Protein AF-A0A8T8HY24-F1 (afdb_monomer)

Structure (mmCIF, N/CA/C/O backbone):
data_AF-A0A8T8HY24-F1
#
_entry.id   AF-A0A8T8HY24-F1
#
loop_
_atom_site.group_PDB
_atom_site.id
_atom_site.type_symbol
_atom_site.label_atom_id
_atom_site.label_alt_id
_atom_site.label_comp_id
_atom_site.label_asym_id
_atom_site.label_entity_id
_atom_site.label_seq_id
_atom_site.pdbx_PDB_ins_code
_atom_site.Cartn_x
_atom_site.Cartn_y
_atom_site.Cartn_z
_atom_site.occupancy
_atom_site.B_iso_or_equiv
_atom_site.auth_seq_id
_atom_site.auth_comp_id
_atom_site.auth_asym_id
_atom_site.auth_atom_id
_atom_site.pdbx_PDB_model_num
ATOM 1 N N . MET A 1 1 ? 2.202 -0.990 8.22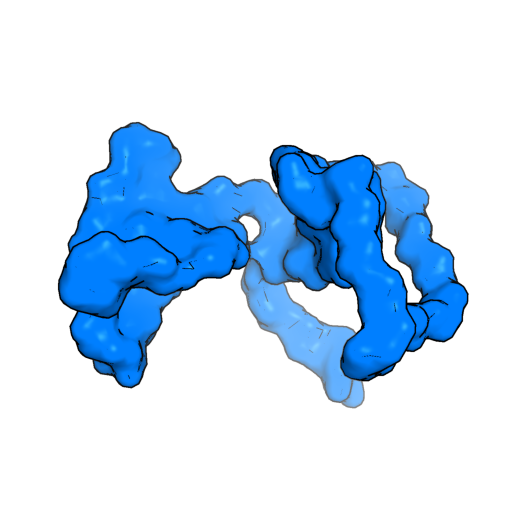0 1.00 69.56 1 MET A N 1
ATOM 2 C CA . MET A 1 1 ? 2.760 -1.181 6.863 1.00 69.56 1 MET A CA 1
ATOM 3 C C . MET A 1 1 ? 2.441 0.065 6.050 1.00 69.56 1 MET A C 1
ATOM 5 O O . MET A 1 1 ? 1.466 0.726 6.389 1.00 69.56 1 MET A O 1
ATOM 9 N N . GLU A 1 2 ? 3.232 0.403 5.036 1.00 77.88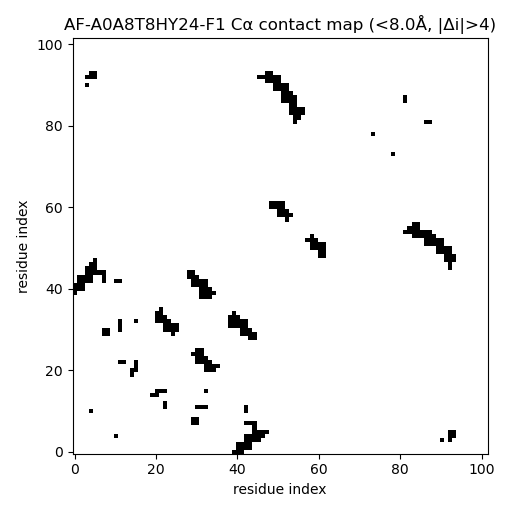 2 GLU A N 1
ATOM 10 C CA . GLU A 1 2 ? 2.929 1.492 4.094 1.00 77.88 2 GLU A CA 1
ATOM 11 C C . GLU A 1 2 ? 2.929 0.929 2.669 1.00 77.88 2 GLU A C 1
ATOM 13 O O . GLU A 1 2 ? 3.683 0.002 2.391 1.00 77.88 2 GLU A O 1
ATOM 18 N N . LEU A 1 3 ? 2.049 1.445 1.814 1.00 76.19 3 LEU A N 1
ATOM 19 C CA . LEU A 1 3 ? 1.882 1.055 0.418 1.00 76.19 3 LEU A CA 1
ATOM 20 C C . LEU A 1 3 ? 1.777 2.310 -0.444 1.00 76.19 3 LEU A C 1
ATOM 22 O O . LEU A 1 3 ? 1.105 3.281 -0.083 1.00 76.19 3 LEU A O 1
ATOM 26 N N . THR A 1 4 ? 2.416 2.268 -1.606 1.00 76.44 4 THR A N 1
ATOM 27 C CA . THR A 1 4 ? 2.390 3.356 -2.578 1.00 76.44 4 THR A CA 1
ATOM 28 C C . THR A 1 4 ? 1.723 2.896 -3.867 1.00 76.44 4 THR A C 1
ATOM 30 O O . THR A 1 4 ? 2.004 1.807 -4.354 1.00 76.44 4 THR A O 1
ATOM 33 N N . THR A 1 5 ? 0.848 3.722 -4.432 1.00 78.62 5 THR A N 1
ATOM 34 C CA . THR A 1 5 ? 0.148 3.421 -5.691 1.00 78.62 5 THR A CA 1
ATOM 35 C C . THR A 1 5 ? -0.154 4.706 -6.461 1.00 78.62 5 THR A C 1
ATOM 37 O O . THR A 1 5 ? -0.247 5.785 -5.869 1.00 78.62 5 THR A O 1
ATOM 40 N N . ALA A 1 6 ? -0.307 4.601 -7.781 1.00 80.94 6 ALA A N 1
ATOM 41 C CA . ALA A 1 6 ? -0.770 5.703 -8.623 1.00 80.94 6 ALA A CA 1
ATOM 42 C C . ALA A 1 6 ? -2.225 6.096 -8.304 1.00 80.94 6 ALA A C 1
ATOM 44 O O . ALA A 1 6 ? -2.593 7.266 -8.444 1.00 80.94 6 ALA A O 1
ATOM 45 N N . ASP A 1 7 ? -3.025 5.135 -7.831 1.00 84.62 7 ASP A N 1
ATOM 46 C CA . ASP A 1 7 ? -4.431 5.328 -7.479 1.00 84.62 7 ASP A CA 1
ATOM 47 C C . ASP A 1 7 ? -4.752 4.726 -6.092 1.00 84.62 7 ASP A C 1
ATOM 49 O O . ASP A 1 7 ? -4.947 3.512 -5.968 1.00 84.62 7 ASP A O 1
ATOM 53 N N . PRO A 1 8 ? -4.706 5.537 -5.014 1.00 88.38 8 PRO A N 1
ATOM 54 C CA . PRO A 1 8 ? -4.875 5.057 -3.638 1.00 88.38 8 PRO A CA 1
ATOM 55 C C . PRO A 1 8 ? -6.270 4.551 -3.287 1.00 88.38 8 PRO A C 1
ATOM 57 O O . PRO A 1 8 ? -6.379 3.614 -2.500 1.00 88.38 8 PRO A O 1
ATOM 60 N N . GLU A 1 9 ? -7.317 5.154 -3.848 1.00 91.31 9 GLU A N 1
ATOM 61 C CA . GLU A 1 9 ? -8.705 4.882 -3.459 1.00 91.31 9 GLU A CA 1
ATOM 62 C C . GLU A 1 9 ? -9.143 3.454 -3.837 1.00 91.31 9 GLU A C 1
ATOM 64 O O . GLU A 1 9 ? -9.508 2.703 -2.928 1.00 91.31 9 GLU A O 1
ATOM 69 N N . PRO A 1 10 ? -8.972 2.976 -5.090 1.00 90.56 10 PRO A N 1
ATOM 70 C CA . PRO A 1 10 ? -9.330 1.599 -5.443 1.00 90.56 10 PRO A CA 1
ATOM 71 C C . PRO A 1 10 ? -8.554 0.541 -4.651 1.00 90.56 10 PRO A C 1
ATOM 73 O O . PRO A 1 10 ? -9.065 -0.542 -4.366 1.00 90.56 10 PRO A O 1
ATOM 76 N N . ILE A 1 11 ? -7.304 0.842 -4.288 1.00 88.62 11 ILE A N 1
ATOM 77 C CA . ILE A 1 11 ? -6.463 -0.056 -3.494 1.00 88.62 11 ILE A CA 1
ATOM 78 C C . ILE A 1 11 ? -6.933 -0.107 -2.039 1.00 88.62 11 ILE A C 1
ATOM 80 O O . ILE A 1 11 ? -6.971 -1.186 -1.440 1.00 88.62 11 ILE A O 1
ATOM 84 N N . ALA A 1 12 ? -7.302 1.037 -1.465 1.00 91.56 12 ALA A N 1
ATOM 85 C CA . ALA A 1 12 ? -7.864 1.093 -0.125 1.00 91.56 12 ALA A CA 1
ATOM 86 C C . ALA A 1 12 ? -9.189 0.314 -0.052 1.00 91.56 12 ALA A C 1
ATOM 88 O O . ALA A 1 12 ? -9.350 -0.519 0.844 1.00 91.56 12 ALA A O 1
ATOM 89 N N . ASP A 1 13 ? -10.070 0.492 -1.039 1.00 93.12 13 ASP A N 1
ATOM 90 C CA . ASP A 1 13 ? -11.337 -0.239 -1.158 1.00 93.12 13 ASP A CA 1
ATOM 91 C C . ASP A 1 13 ? -11.130 -1.749 -1.308 1.00 93.12 13 ASP A C 1
ATOM 93 O O . ASP A 1 13 ? -11.807 -2.546 -0.652 1.00 93.12 13 ASP A O 1
ATOM 97 N N . PHE A 1 14 ? -10.155 -2.162 -2.122 1.00 90.88 14 PHE A N 1
ATOM 98 C CA . PHE A 1 14 ? -9.802 -3.570 -2.282 1.00 90.88 14 PHE A CA 1
ATOM 99 C C . PHE A 1 14 ? -9.435 -4.221 -0.942 1.00 90.88 14 PHE A C 1
ATOM 101 O O . PHE A 1 14 ? -9.975 -5.276 -0.599 1.00 90.88 14 PHE A O 1
ATOM 108 N N . TYR A 1 15 ? -8.553 -3.596 -0.155 1.00 87.19 15 TYR A N 1
ATOM 109 C CA . TYR A 1 15 ? -8.148 -4.146 1.142 1.00 87.19 15 TYR A CA 1
ATOM 110 C C . TYR A 1 15 ? -9.245 -4.048 2.203 1.00 87.19 15 TYR A C 1
ATOM 112 O O . TYR A 1 15 ? -9.366 -4.966 3.018 1.00 87.19 15 TYR A O 1
ATOM 120 N N . ALA A 1 16 ? -10.071 -2.998 2.179 1.00 93.38 16 ALA A N 1
ATOM 121 C CA . ALA A 1 16 ? -11.268 -2.919 3.014 1.00 93.38 16 ALA A CA 1
ATOM 122 C C . ALA A 1 16 ? -12.193 -4.114 2.757 1.00 93.38 16 ALA A C 1
ATOM 124 O O . ALA A 1 16 ? -12.604 -4.787 3.701 1.00 93.38 16 ALA A O 1
ATOM 125 N N . HIS A 1 17 ? -12.467 -4.422 1.487 1.00 94.06 17 HIS A N 1
ATOM 126 C CA . HIS A 1 17 ? -13.330 -5.535 1.105 1.00 94.06 17 HIS A CA 1
ATOM 127 C C . HIS A 1 17 ? -12.714 -6.899 1.438 1.00 94.06 17 HIS A C 1
ATOM 129 O O . HIS A 1 17 ? -13.382 -7.760 2.006 1.00 94.06 17 HIS A O 1
ATOM 135 N N . LEU A 1 18 ? -11.434 -7.096 1.111 1.00 92.25 18 LEU A N 1
ATOM 136 C CA . LEU A 1 18 ? -10.743 -8.372 1.298 1.00 92.25 18 LEU A CA 1
ATOM 137 C C . LEU A 1 18 ? -10.547 -8.728 2.777 1.00 92.25 18 LEU A C 1
ATOM 139 O O . LEU A 1 18 ? -10.660 -9.894 3.150 1.00 92.25 18 LEU A O 1
ATOM 143 N N . LEU A 1 19 ? -10.202 -7.740 3.607 1.00 92.25 19 LEU A N 1
ATOM 144 C CA . LEU A 1 19 ? -9.749 -7.962 4.984 1.00 92.25 19 LEU A CA 1
ATOM 145 C C . LEU A 1 19 ? -10.728 -7.435 6.042 1.00 92.25 19 LEU A C 1
ATOM 147 O O . LEU A 1 19 ? -10.479 -7.612 7.235 1.00 92.25 19 LEU A O 1
ATOM 151 N N . GLY A 1 20 ? -11.828 -6.797 5.631 1.00 91.69 20 GLY A N 1
ATOM 152 C CA . GLY A 1 20 ? -12.822 -6.215 6.535 1.00 91.69 20 GLY A CA 1
ATOM 153 C C . GLY A 1 20 ? -12.283 -5.038 7.351 1.00 91.69 20 GLY A C 1
ATOM 154 O O . GLY A 1 20 ? -12.708 -4.826 8.486 1.00 91.69 20 GLY A O 1
ATOM 155 N N . TRP A 1 21 ? -11.293 -4.317 6.821 1.00 94.44 21 TRP A N 1
ATOM 156 C CA . TRP A 1 21 ? -10.665 -3.191 7.511 1.00 94.44 21 TRP A CA 1
ATOM 157 C C . TRP A 1 21 ? -11.532 -1.939 7.463 1.00 94.44 21 TRP A C 1
ATOM 159 O O . TRP A 1 21 ? -12.229 -1.682 6.483 1.00 94.44 21 TRP A O 1
ATOM 169 N N . VAL A 1 22 ? -11.426 -1.117 8.507 1.00 96.19 22 VAL A N 1
ATOM 170 C CA . VAL A 1 22 ? -11.958 0.248 8.479 1.00 96.19 22 VAL A CA 1
ATOM 171 C C . VAL A 1 22 ? -10.945 1.130 7.764 1.00 96.19 22 VAL A C 1
ATOM 173 O O . VAL A 1 22 ? -9.781 1.173 8.160 1.00 96.19 22 VAL A O 1
ATOM 176 N N . VAL A 1 23 ? -11.387 1.831 6.723 1.00 95.44 23 VAL A N 1
ATOM 177 C CA . VAL A 1 23 ? -10.557 2.768 5.962 1.00 95.44 23 VAL A CA 1
ATOM 178 C C . VAL A 1 23 ? -10.951 4.199 6.301 1.00 95.44 23 VAL A C 1
ATOM 180 O O . VAL A 1 23 ? -12.132 4.543 6.303 1.00 95.44 23 VAL A O 1
ATOM 183 N N . LEU A 1 24 ? -9.953 5.031 6.584 1.00 95.88 24 LEU A N 1
ATOM 184 C CA . LEU A 1 24 ? -10.102 6.461 6.824 1.00 95.88 24 LEU A CA 1
ATOM 185 C C . LEU A 1 24 ? -9.324 7.231 5.758 1.00 95.88 24 LEU A C 1
ATOM 187 O O . LEU A 1 24 ? -8.158 6.932 5.508 1.00 95.88 24 LEU A O 1
ATOM 191 N N . ALA A 1 25 ? -9.969 8.218 5.140 1.00 95.12 25 ALA A N 1
ATOM 192 C CA . ALA A 1 25 ? -9.295 9.150 4.245 1.00 95.12 25 ALA A CA 1
ATOM 193 C C . ALA A 1 25 ? -8.412 10.113 5.052 1.00 95.12 25 ALA A C 1
ATOM 195 O O . ALA A 1 25 ? -8.828 10.622 6.096 1.00 95.12 25 ALA A O 1
ATOM 196 N N . GLU A 1 26 ? -7.208 10.374 4.554 1.00 93.81 26 GLU A N 1
ATOM 197 C CA . GLU A 1 26 ? -6.223 11.252 5.179 1.00 93.81 26 GLU A CA 1
ATOM 198 C C . GLU A 1 26 ? -6.150 12.611 4.453 1.00 93.81 26 GLU A C 1
ATOM 200 O O . GLU A 1 26 ? -6.430 12.699 3.252 1.00 93.81 26 GLU A O 1
ATOM 205 N N . PRO A 1 27 ? -5.745 13.700 5.137 1.00 88.44 27 PRO A N 1
ATOM 206 C CA . PRO A 1 27 ? -5.708 15.043 4.544 1.00 88.44 27 PRO A CA 1
ATOM 207 C C . PRO A 1 27 ? -4.761 15.199 3.345 1.00 88.44 27 PRO A C 1
ATOM 209 O O . PRO A 1 27 ? -4.896 16.148 2.577 1.00 88.44 27 PRO A O 1
ATOM 212 N N . ASP A 1 28 ? -3.785 14.301 3.194 1.00 83.94 28 ASP A N 1
ATOM 213 C CA . ASP A 1 28 ? -2.811 14.287 2.099 1.00 83.94 28 ASP A CA 1
ATOM 214 C C . ASP A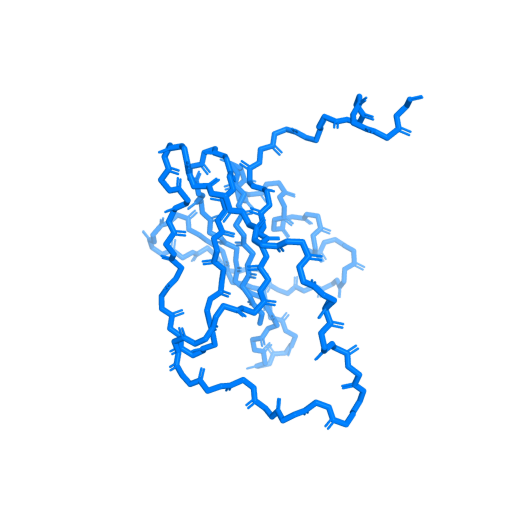 1 28 ? -3.316 13.547 0.845 1.00 83.94 28 ASP A C 1
ATOM 216 O O . ASP A 1 28 ? -2.560 13.367 -0.111 1.00 83.94 28 ASP A O 1
ATOM 220 N N . GLY A 1 29 ? -4.583 13.118 0.838 1.00 86.19 29 GLY A N 1
ATOM 221 C CA . GLY A 1 29 ? -5.166 12.302 -0.229 1.00 86.19 29 GLY A CA 1
ATOM 222 C C . GLY A 1 29 ? -4.768 10.824 -0.156 1.00 86.19 29 GLY A C 1
ATOM 223 O O . GLY A 1 29 ? -5.007 10.083 -1.110 1.00 86.19 29 GLY A O 1
ATOM 224 N N . GLY A 1 30 ? -4.130 10.397 0.937 1.00 92.00 30 GLY A N 1
ATOM 225 C CA . GLY A 1 30 ? -3.912 8.996 1.268 1.00 92.00 30 GLY A CA 1
ATOM 226 C C . GLY A 1 30 ? -5.068 8.386 2.061 1.00 92.00 30 GLY A C 1
ATOM 227 O O . GLY A 1 30 ? -6.090 9.019 2.326 1.00 92.00 30 GLY A O 1
ATOM 228 N N . PHE A 1 31 ? -4.879 7.134 2.464 1.00 94.88 31 PHE A N 1
ATOM 229 C CA . PHE A 1 31 ? -5.837 6.368 3.252 1.00 94.88 31 PHE A CA 1
ATOM 230 C C . PHE A 1 31 ? -5.123 5.573 4.345 1.00 94.88 31 PHE A C 1
ATOM 232 O O . PHE A 1 31 ? -4.038 5.033 4.123 1.00 94.88 31 PHE A O 1
ATOM 239 N N . SER A 1 32 ? -5.735 5.438 5.518 1.00 95.12 32 SER A N 1
ATOM 240 C CA . SER A 1 32 ? -5.276 4.534 6.574 1.00 95.12 32 SER A CA 1
ATOM 241 C C . SER A 1 32 ? -6.278 3.406 6.815 1.00 95.12 32 SER A C 1
ATOM 243 O O . SER A 1 32 ? -7.478 3.630 6.936 1.00 95.12 32 SER A O 1
ATOM 245 N N . GLY A 1 33 ? -5.778 2.171 6.857 1.00 94.19 33 GLY A N 1
ATOM 246 C CA . GLY A 1 33 ? -6.540 0.949 7.102 1.00 94.19 33 GLY A CA 1
ATOM 247 C C . GLY A 1 33 ? -6.313 0.416 8.517 1.00 94.19 33 GLY A C 1
ATOM 248 O O . GLY A 1 33 ? -5.166 0.275 8.959 1.00 94.19 33 GLY A O 1
ATOM 249 N N . TRP A 1 34 ? -7.401 0.091 9.212 1.00 95.88 34 TRP A N 1
ATOM 250 C CA . TRP A 1 34 ? -7.422 -0.242 10.636 1.00 95.88 34 TRP A CA 1
ATOM 251 C C . TRP A 1 34 ? -8.133 -1.566 10.926 1.00 95.88 34 TRP A C 1
ATOM 253 O O . TRP A 1 34 ? -9.151 -1.899 10.316 1.00 95.88 34 TRP A O 1
ATOM 263 N N . VAL A 1 35 ? -7.616 -2.285 11.925 1.00 94.00 35 VAL A N 1
ATOM 264 C CA . VAL A 1 35 ? -8.250 -3.454 12.548 1.00 94.00 35 VAL A CA 1
ATOM 265 C C . VAL A 1 35 ? -8.521 -3.111 14.008 1.00 94.00 35 VAL A C 1
ATOM 267 O O . VAL A 1 35 ? -7.598 -3.093 14.823 1.00 94.00 35 VAL A O 1
ATOM 270 N N . GLY A 1 36 ? -9.776 -2.805 14.339 1.00 91.75 36 GLY A N 1
ATOM 271 C CA . GLY A 1 36 ? -10.107 -2.232 15.644 1.00 91.75 36 GLY A CA 1
ATOM 272 C C . GLY A 1 36 ? -9.408 -0.883 15.838 1.00 91.75 36 GLY A C 1
ATOM 273 O O . GLY A 1 36 ? -9.573 0.019 15.023 1.00 91.75 36 GLY A O 1
ATOM 274 N N . ASP A 1 37 ? -8.603 -0.761 16.891 1.00 92.94 37 ASP A N 1
ATOM 275 C CA . ASP A 1 37 ? -7.791 0.421 17.215 1.00 92.94 37 ASP A CA 1
ATOM 276 C C . ASP A 1 37 ? -6.349 0.341 16.682 1.00 92.94 37 ASP A C 1
ATOM 278 O O . ASP A 1 37 ? -5.533 1.236 16.917 1.00 92.94 37 ASP A O 1
ATOM 282 N N . ARG A 1 38 ? -6.011 -0.727 15.952 1.00 91.38 38 ARG A N 1
ATOM 283 C CA . ARG A 1 38 ? -4.662 -0.965 15.445 1.00 91.38 38 ARG A CA 1
ATOM 284 C C . ARG A 1 38 ? -4.543 -0.562 13.981 1.00 91.38 38 ARG A C 1
ATOM 286 O O . ARG A 1 38 ? -5.196 -1.137 13.111 1.00 91.38 38 ARG A O 1
ATOM 293 N N . LEU A 1 39 ? -3.605 0.341 13.700 1.00 91.19 39 LEU A N 1
ATOM 294 C CA . LEU A 1 39 ? -3.215 0.677 12.334 1.00 91.19 39 LEU A CA 1
ATOM 295 C C . LEU A 1 39 ? -2.562 -0.533 11.650 1.00 91.19 39 LEU A C 1
ATOM 297 O O . LEU A 1 39 ? -1.520 -1.026 12.097 1.00 91.19 39 LEU A O 1
ATOM 301 N N . ALA A 1 40 ? -3.147 -0.978 10.540 1.00 89.94 40 ALA A N 1
ATOM 302 C CA . ALA A 1 40 ? -2.635 -2.077 9.730 1.00 89.94 40 ALA A CA 1
ATOM 303 C C . ALA A 1 40 ? -1.805 -1.562 8.541 1.00 89.94 40 ALA A C 1
ATOM 305 O O . ALA A 1 40 ? -0.649 -1.971 8.357 1.00 89.94 40 A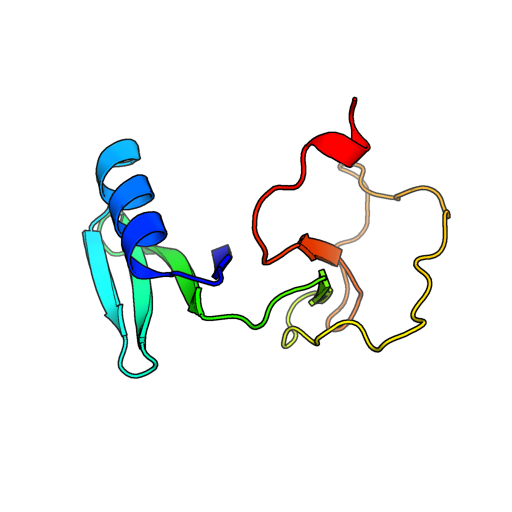LA A O 1
ATOM 306 N N . LEU A 1 41 ? -2.354 -0.609 7.784 1.00 88.19 41 LEU A N 1
ATOM 307 C CA . LEU A 1 41 ? -1.794 -0.131 6.519 1.00 88.19 41 LEU A CA 1
ATOM 308 C C . LEU A 1 41 ? -1.989 1.379 6.350 1.00 88.19 41 LEU A C 1
ATOM 310 O O . LEU A 1 41 ? -3.011 1.919 6.757 1.00 88.19 41 LEU A O 1
ATOM 314 N N . ARG A 1 42 ? -1.037 2.049 5.704 1.00 89.31 42 ARG A N 1
ATOM 315 C CA . ARG A 1 42 ? -1.264 3.348 5.065 1.00 89.31 42 ARG A CA 1
ATOM 316 C C . ARG A 1 42 ? -1.052 3.225 3.567 1.00 89.31 42 ARG A C 1
ATOM 318 O O . ARG A 1 42 ? -0.069 2.619 3.153 1.00 89.31 42 ARG A O 1
ATOM 325 N N . VAL A 1 43 ? -1.958 3.782 2.778 1.00 88.31 43 VAL A N 1
ATOM 326 C CA . VAL A 1 43 ? -1.892 3.829 1.319 1.00 88.31 43 VAL A CA 1
ATOM 327 C C . VAL A 1 43 ? -1.706 5.281 0.911 1.00 88.31 43 VAL A C 1
ATOM 329 O O . VAL A 1 43 ? -2.494 6.140 1.294 1.00 88.31 43 VAL A O 1
ATOM 332 N N . HIS A 1 44 ? -0.669 5.568 0.137 1.00 86.50 44 HIS A N 1
ATOM 333 C CA . HIS A 1 44 ? -0.364 6.922 -0.315 1.00 86.50 44 HIS A CA 1
ATOM 334 C C . HIS A 1 44 ? -0.231 6.971 -1.830 1.00 86.50 44 HIS A C 1
ATOM 336 O O . HIS A 1 44 ? 0.243 6.015 -2.454 1.00 86.50 44 HIS A O 1
ATOM 342 N N . ARG A 1 45 ? -0.556 8.128 -2.412 1.00 83.44 45 ARG A N 1
ATOM 343 C CA . ARG A 1 45 ? -0.245 8.390 -3.816 1.00 83.44 45 ARG A CA 1
ATOM 344 C C . ARG A 1 45 ? 1.271 8.467 -4.007 1.00 83.44 45 ARG A C 1
ATOM 346 O O . ARG A 1 45 ? 1.955 9.153 -3.247 1.00 83.44 45 ARG A O 1
ATOM 353 N N . GLY A 1 46 ? 1.789 7.767 -5.009 1.00 74.38 46 GLY A N 1
ATOM 354 C CA . GLY A 1 46 ? 3.175 7.884 -5.468 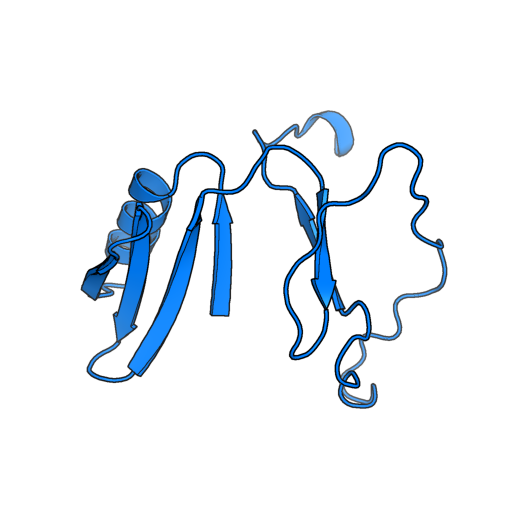1.00 74.38 46 GLY A CA 1
ATOM 355 C C . GLY A 1 46 ? 3.265 8.344 -6.913 1.00 74.38 46 GLY A C 1
ATOM 356 O O . GLY A 1 46 ? 2.268 8.340 -7.633 1.00 74.38 46 GLY A O 1
ATOM 357 N N . GLY A 1 47 ? 4.468 8.754 -7.317 1.00 70.06 47 GLY A N 1
ATOM 358 C CA . GLY A 1 47 ? 4.809 8.864 -8.734 1.00 70.06 47 GLY A CA 1
ATOM 359 C C . GLY A 1 47 ? 5.069 7.485 -9.335 1.00 70.06 47 GLY A C 1
ATOM 360 O O . GLY A 1 47 ? 5.336 6.536 -8.594 1.00 70.06 47 GLY A O 1
ATOM 361 N N . ASP A 1 48 ? 5.002 7.400 -10.661 1.00 68.44 48 ASP A N 1
ATOM 362 C CA . ASP A 1 48 ? 5.302 6.163 -11.373 1.00 68.44 48 ASP A CA 1
ATOM 363 C C . ASP A 1 48 ? 6.797 5.803 -11.263 1.00 68.44 48 ASP A C 1
ATOM 365 O O . ASP A 1 48 ? 7.664 6.681 -11.284 1.00 68.44 48 ASP A O 1
ATOM 369 N N . GLY A 1 49 ? 7.105 4.508 -11.177 1.00 69.62 49 GLY A N 1
ATOM 370 C CA . GLY A 1 49 ? 8.461 3.964 -11.208 1.00 69.62 49 GLY A CA 1
ATOM 371 C C . GLY A 1 49 ? 8.887 3.226 -9.938 1.00 69.62 49 GLY A C 1
ATOM 372 O O . GLY A 1 49 ? 8.081 2.845 -9.090 1.00 69.62 49 GLY A O 1
ATOM 373 N N . PHE A 1 50 ? 10.191 2.973 -9.831 1.00 72.81 50 PHE A N 1
ATOM 374 C CA . PHE A 1 50 ? 10.772 2.249 -8.703 1.00 72.81 50 PHE A CA 1
ATOM 375 C C . PHE A 1 50 ? 11.043 3.184 -7.515 1.00 72.81 50 PHE A C 1
ATOM 377 O O . PHE A 1 50 ? 11.676 4.233 -7.650 1.00 72.81 50 PHE A O 1
ATOM 384 N N . LEU A 1 51 ? 10.613 2.768 -6.329 1.00 73.12 51 LEU A N 1
ATOM 385 C CA . LEU A 1 51 ? 10.849 3.431 -5.051 1.00 73.12 51 LEU A CA 1
ATOM 386 C C . LEU A 1 51 ? 11.734 2.540 -4.186 1.00 73.12 51 LEU A C 1
ATOM 388 O O . LEU A 1 51 ? 11.449 1.354 -4.024 1.00 73.12 51 LEU A O 1
ATOM 392 N N . VAL A 1 52 ? 12.790 3.102 -3.599 1.00 72.75 52 VAL A N 1
ATOM 393 C CA . VAL A 1 52 ? 13.603 2.378 -2.614 1.00 72.75 52 VAL A CA 1
ATOM 394 C C . VAL A 1 52 ? 13.058 2.676 -1.230 1.00 72.75 52 VAL A C 1
ATOM 396 O O . VAL A 1 52 ? 12.969 3.837 -0.816 1.00 72.75 52 VAL A O 1
ATOM 399 N N . VAL A 1 53 ? 12.709 1.620 -0.502 1.00 71.12 53 VAL A N 1
ATOM 400 C CA . VAL A 1 53 ? 12.263 1.733 0.881 1.00 71.12 53 VAL A CA 1
ATOM 401 C C . VAL A 1 53 ? 13.421 1.415 1.811 1.00 71.12 53 VAL A C 1
ATOM 403 O O . VAL A 1 53 ? 14.046 0.356 1.728 1.00 71.12 53 VAL A O 1
ATOM 406 N N . PHE A 1 54 ? 13.705 2.357 2.705 1.00 72.88 54 PHE A N 1
ATOM 407 C CA . PHE A 1 54 ? 14.790 2.281 3.672 1.00 72.88 54 PHE A CA 1
ATOM 408 C C . PHE A 1 54 ? 14.256 1.947 5.065 1.00 72.88 54 PHE A C 1
ATOM 410 O O . PHE A 1 54 ? 13.144 2.333 5.432 1.00 72.88 54 PHE A O 1
ATOM 417 N N . ALA A 1 55 ? 15.055 1.271 5.888 1.00 68.31 55 ALA A N 1
ATOM 418 C CA . ALA A 1 55 ? 14.648 0.953 7.250 1.00 68.31 55 ALA A CA 1
ATOM 419 C C . ALA A 1 55 ? 14.472 2.233 8.068 1.00 68.31 55 ALA A C 1
ATOM 421 O O . ALA A 1 55 ? 15.398 3.035 8.168 1.00 68.31 55 ALA A O 1
ATOM 422 N N . GLY A 1 56 ? 13.302 2.421 8.682 1.00 62.00 56 GLY A N 1
ATOM 423 C CA . GLY A 1 56 ? 13.048 3.541 9.597 1.00 62.00 56 GLY A CA 1
ATOM 424 C C . GLY A 1 56 ? 13.223 4.942 8.993 1.00 62.00 56 GLY A C 1
ATOM 425 O O . GLY A 1 56 ? 13.283 5.906 9.752 1.00 62.00 56 GLY A O 1
ATOM 426 N N . ALA A 1 57 ? 13.329 5.068 7.668 1.00 62.00 57 ALA A N 1
ATOM 427 C CA . ALA A 1 57 ? 13.594 6.321 6.970 1.00 62.00 57 ALA A CA 1
ATOM 428 C C . ALA A 1 57 ? 12.593 6.550 5.827 1.00 62.00 57 ALA A C 1
ATOM 430 O O . ALA A 1 57 ? 11.865 5.650 5.411 1.00 62.00 57 ALA A O 1
ATOM 431 N N . ARG A 1 58 ? 12.546 7.798 5.350 1.00 59.47 58 ARG A N 1
ATOM 432 C CA . ARG A 1 58 ? 11.662 8.250 4.273 1.00 59.47 58 ARG A CA 1
ATOM 433 C C . ARG A 1 58 ? 12.040 7.559 2.955 1.00 59.47 58 ARG A C 1
ATOM 435 O O . ARG A 1 58 ? 13.216 7.471 2.620 1.00 59.47 58 ARG A O 1
ATOM 442 N N . ARG A 1 59 ? 11.027 7.099 2.220 1.00 61.38 59 ARG A N 1
ATOM 443 C CA . ARG A 1 59 ? 11.140 6.605 0.839 1.00 61.38 59 ARG A CA 1
ATOM 444 C C . ARG A 1 59 ? 11.760 7.661 -0.079 1.00 61.38 59 ARG A C 1
ATOM 446 O O . ARG A 1 59 ? 11.375 8.829 0.000 1.00 61.38 59 ARG A O 1
ATOM 453 N N . ASP A 1 60 ? 12.644 7.226 -0.968 1.00 62.00 60 ASP A N 1
ATOM 454 C CA . ASP A 1 60 ? 13.200 8.062 -2.031 1.00 62.00 60 ASP A CA 1
ATOM 455 C C . ASP A 1 60 ? 12.956 7.412 -3.395 1.00 62.00 60 ASP A C 1
ATOM 457 O O . ASP A 1 60 ? 13.045 6.190 -3.558 1.00 62.00 60 ASP A O 1
ATOM 461 N N . GLY A 1 61 ? 12.622 8.252 -4.376 1.00 57.78 61 GLY A N 1
ATOM 462 C CA . GLY A 1 61 ? 12.496 7.820 -5.762 1.00 57.78 61 GLY A CA 1
ATOM 463 C C . GLY A 1 61 ? 13.849 7.375 -6.300 1.00 57.78 61 GLY A C 1
ATOM 464 O O . GLY A 1 61 ? 14.875 8.016 -6.044 1.00 57.78 61 GLY A O 1
ATOM 465 N N . LEU A 1 62 ? 13.861 6.274 -7.047 1.00 62.41 62 LEU A N 1
ATOM 466 C CA . LEU A 1 62 ? 15.070 5.840 -7.721 1.00 62.41 62 LEU A CA 1
ATOM 467 C C . LEU A 1 62 ? 15.415 6.869 -8.814 1.00 62.41 62 LEU A C 1
ATOM 469 O O . LEU A 1 62 ? 14.584 7.183 -9.661 1.00 62.41 62 LEU A O 1
ATOM 473 N N . ARG A 1 63 ? 16.626 7.437 -8.778 1.00 59.72 63 ARG A N 1
ATOM 474 C CA . ARG A 1 63 ? 17.078 8.372 -9.822 1.00 59.72 63 ARG A CA 1
ATOM 475 C C . ARG A 1 63 ? 17.294 7.631 -11.141 1.00 59.72 63 ARG A C 1
ATOM 477 O O . ARG A 1 63 ? 17.751 6.487 -11.132 1.00 59.72 63 ARG A O 1
ATOM 484 N N . ASP A 1 64 ? 17.060 8.316 -12.258 1.00 51.25 64 ASP A N 1
ATOM 485 C CA . ASP A 1 64 ? 17.379 7.792 -13.588 1.00 51.25 64 ASP A CA 1
ATOM 486 C C . ASP A 1 64 ? 18.840 7.321 -13.660 1.00 51.25 64 ASP A C 1
ATOM 488 O O . ASP A 1 64 ? 19.767 8.037 -13.271 1.00 51.25 64 ASP A O 1
ATOM 492 N N . GLY A 1 65 ? 19.041 6.089 -14.138 1.00 50.12 65 GLY A N 1
ATOM 493 C CA . GLY A 1 65 ? 20.361 5.458 -14.242 1.00 50.12 65 GLY A CA 1
ATOM 494 C C . GLY A 1 65 ? 20.883 4.807 -12.956 1.00 50.12 65 GLY A C 1
ATOM 495 O O . GLY A 1 65 ? 22.021 4.338 -12.933 1.00 50.12 65 GLY A O 1
ATOM 496 N N . ALA A 1 66 ? 20.086 4.744 -11.888 1.00 57.34 66 ALA A N 1
ATOM 497 C CA . ALA A 1 66 ? 20.436 3.954 -10.717 1.00 57.34 66 ALA A CA 1
ATOM 498 C C . ALA A 1 66 ? 20.487 2.456 -11.058 1.00 57.34 66 ALA A C 1
ATOM 500 O O . ALA A 1 66 ? 19.571 1.897 -11.660 1.00 57.34 66 ALA A O 1
ATOM 501 N N . ALA A 1 67 ? 21.561 1.800 -10.630 1.00 52.84 67 ALA A N 1
ATOM 502 C CA . ALA A 1 67 ? 21.718 0.358 -10.724 1.00 52.84 67 ALA A CA 1
ATOM 503 C C . ALA A 1 67 ? 21.53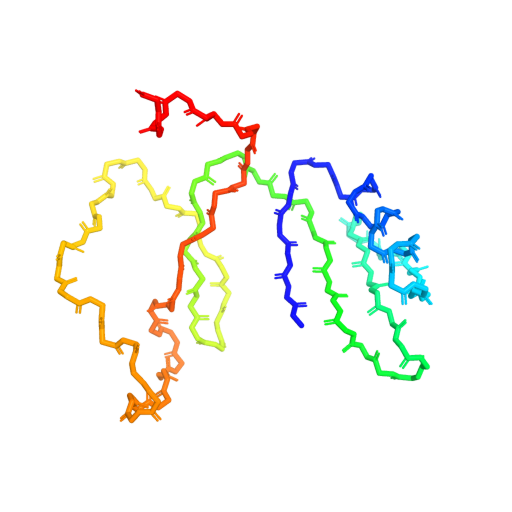7 -0.258 -9.335 1.00 52.84 67 ALA A C 1
ATOM 505 O O . ALA A 1 67 ? 22.137 0.201 -8.364 1.00 52.84 67 ALA A O 1
ATOM 506 N N . VAL A 1 68 ? 20.729 -1.313 -9.244 1.00 52.56 68 VAL A N 1
ATOM 507 C CA . VAL A 1 68 ? 20.728 -2.197 -8.076 1.00 52.56 68 VAL A CA 1
ATOM 508 C C . VAL A 1 68 ? 21.842 -3.224 -8.242 1.00 52.56 68 VAL A C 1
ATOM 510 O O . VAL A 1 68 ? 21.970 -3.858 -9.293 1.00 52.56 68 VAL A O 1
ATOM 513 N N . ASP A 1 69 ? 22.678 -3.360 -7.215 1.00 45.91 69 ASP A N 1
ATOM 514 C CA . ASP A 1 69 ? 23.696 -4.403 -7.175 1.00 45.91 69 ASP A CA 1
ATOM 515 C C . ASP A 1 69 ? 23.016 -5.785 -7.194 1.00 45.91 69 ASP A C 1
ATOM 517 O O . ASP A 1 69 ? 22.024 -6.013 -6.502 1.00 45.91 69 ASP A O 1
ATOM 521 N N . ARG A 1 70 ? 23.546 -6.722 -7.990 1.00 44.62 70 ARG A N 1
ATOM 522 C CA . ARG A 1 70 ? 23.039 -8.106 -8.097 1.00 44.62 70 ARG A CA 1
ATOM 523 C C . ARG A 1 70 ? 23.526 -8.996 -6.951 1.00 44.62 70 ARG A C 1
ATOM 525 O O . ARG A 1 70 ? 23.388 -10.221 -7.020 1.00 44.62 70 ARG A O 1
ATOM 532 N N . GLY A 1 71 ? 24.150 -8.400 -5.935 1.00 46.78 71 GLY A N 1
ATOM 533 C CA . GLY A 1 71 ? 24.582 -9.081 -4.726 1.00 46.78 71 GLY A CA 1
ATOM 534 C C . GLY A 1 71 ? 23.469 -9.959 -4.153 1.00 46.78 71 GLY A C 1
ATOM 535 O O . GLY A 1 71 ? 22.281 -9.643 -4.241 1.00 46.78 71 GLY A O 1
ATOM 536 N N . ARG A 1 72 ? 23.845 -11.110 -3.585 1.00 46.88 72 ARG A N 1
ATOM 537 C CA . ARG A 1 72 ? 22.867 -12.013 -2.975 1.00 46.88 72 ARG A CA 1
ATOM 538 C C . ARG A 1 72 ? 22.131 -11.279 -1.864 1.00 46.88 72 ARG A C 1
ATOM 540 O O . ARG A 1 72 ? 22.736 -10.840 -0.891 1.00 46.88 72 ARG A O 1
ATOM 547 N N . VAL A 1 73 ? 20.815 -11.237 -2.007 1.00 52.84 73 VAL A N 1
ATOM 548 C CA . VAL A 1 73 ? 19.878 -10.840 -0.969 1.00 52.84 73 VAL A CA 1
ATOM 549 C C . VAL A 1 73 ? 20.166 -11.637 0.311 1.00 52.84 73 VAL A C 1
ATOM 551 O O . VAL A 1 73 ? 19.937 -12.845 0.374 1.00 52.84 73 VAL A O 1
ATOM 554 N N . LEU A 1 74 ? 20.683 -10.968 1.344 1.00 50.69 74 LEU A N 1
ATOM 555 C CA . LEU A 1 74 ? 20.868 -11.539 2.680 1.00 50.69 74 LEU A CA 1
ATOM 556 C C . LEU A 1 74 ? 19.575 -11.363 3.488 1.00 50.69 74 LEU A C 1
ATOM 558 O O . LEU A 1 74 ? 19.562 -10.720 4.532 1.00 50.69 74 LEU A O 1
ATOM 562 N N . HIS A 1 75 ? 18.456 -11.889 2.993 1.00 54.47 75 HIS A N 1
ATOM 563 C CA . HIS A 1 75 ? 17.198 -11.929 3.745 1.00 54.47 75 HIS A CA 1
ATOM 564 C C . HIS A 1 75 ? 16.952 -13.369 4.189 1.00 54.47 75 HIS A C 1
ATOM 566 O O . HIS A 1 75 ? 16.233 -14.134 3.555 1.00 54.47 75 HIS A O 1
ATOM 572 N N . GLY A 1 76 ? 17.624 -13.763 5.267 1.00 57.00 76 GLY A N 1
ATOM 573 C CA . GLY A 1 76 ? 17.305 -14.975 6.015 1.00 57.00 76 GLY A CA 1
ATOM 574 C C . GLY A 1 76 ? 16.741 -14.605 7.387 1.00 57.00 76 GLY A C 1
ATOM 575 O O . GLY A 1 76 ? 16.960 -13.485 7.844 1.00 57.00 76 GLY A O 1
ATOM 576 N N . PRO A 1 77 ? 16.086 -15.535 8.101 1.00 60.31 77 PRO A N 1
ATOM 577 C CA . PRO A 1 77 ? 15.590 -15.295 9.464 1.00 60.31 77 PRO A CA 1
ATOM 578 C C . PRO A 1 77 ? 16.695 -14.907 10.466 1.00 60.31 77 PRO A C 1
ATOM 580 O O . PRO A 1 77 ? 16.402 -14.422 11.554 1.00 60.31 77 PRO A O 1
ATOM 583 N N . TRP A 1 78 ? 17.961 -15.101 10.087 1.00 62.50 78 TRP A N 1
ATOM 584 C CA . TRP A 1 78 ? 19.157 -14.749 10.854 1.00 62.50 78 TRP A CA 1
ATOM 585 C C . TRP A 1 78 ? 19.836 -13.454 10.392 1.00 62.50 78 TRP A C 1
ATOM 587 O O . TRP A 1 78 ? 20.901 -13.110 10.905 1.00 62.50 78 TRP A O 1
ATOM 597 N N . ALA A 1 79 ? 19.268 -12.747 9.413 1.00 67.75 79 ALA A N 1
ATOM 598 C CA . ALA A 1 79 ? 19.785 -11.450 9.008 1.00 67.75 79 ALA A CA 1
ATOM 599 C C . ALA A 1 79 ? 19.665 -10.462 10.185 1.00 67.75 79 ALA A C 1
ATOM 601 O O . ALA A 1 79 ? 18.639 -10.451 10.876 1.00 67.75 79 ALA A O 1
ATOM 602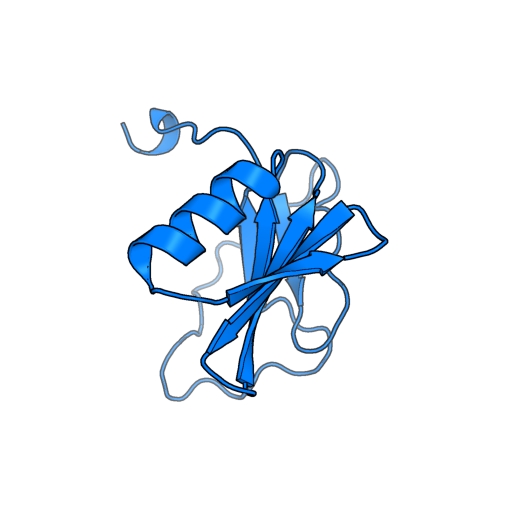 N N . PRO A 1 80 ? 20.689 -9.628 10.440 1.00 66.31 80 PRO A N 1
ATOM 603 C CA . PRO A 1 80 ? 20.565 -8.534 11.392 1.00 66.31 80 PRO A CA 1
ATOM 604 C C . PRO A 1 80 ? 19.360 -7.661 11.035 1.00 66.31 80 PRO A C 1
ATOM 606 O O . PRO A 1 80 ? 19.018 -7.523 9.859 1.00 66.31 80 PRO A O 1
ATOM 609 N N . ARG A 1 81 ? 18.725 -7.035 12.036 1.00 68.50 81 ARG A N 1
ATOM 610 C CA . ARG A 1 81 ? 17.703 -6.025 11.734 1.00 68.50 81 ARG A CA 1
ATOM 611 C C . ARG A 1 81 ? 18.340 -4.916 10.885 1.00 68.50 81 ARG A C 1
ATOM 613 O O . ARG A 1 81 ? 19.422 -4.460 11.268 1.00 68.50 81 ARG A O 1
ATOM 620 N N . PRO A 1 82 ? 17.679 -4.465 9.805 1.00 69.31 82 PRO A N 1
ATOM 621 C CA . PRO A 1 82 ? 18.180 -3.357 9.008 1.00 69.31 82 PRO A CA 1
ATOM 622 C C . PRO A 1 82 ? 18.399 -2.115 9.876 1.00 69.31 82 PRO A C 1
ATOM 624 O O . PRO A 1 82 ? 17.568 -1.785 10.733 1.00 69.31 82 PRO A O 1
ATOM 627 N N . ARG A 1 83 ? 19.530 -1.439 9.689 1.00 77.38 83 ARG A N 1
ATOM 628 C CA . ARG A 1 83 ? 19.842 -0.190 10.391 1.00 77.38 83 ARG A CA 1
ATOM 629 C C . ARG A 1 83 ? 19.040 0.962 9.786 1.00 77.38 83 ARG A C 1
ATOM 631 O O . ARG A 1 83 ? 18.736 0.921 8.595 1.00 77.38 83 ARG A O 1
ATOM 638 N N . PRO A 1 84 ? 18.724 2.011 10.567 1.00 76.06 84 PRO A N 1
ATOM 639 C CA . PRO A 1 84 ? 18.063 3.192 10.028 1.00 76.06 84 PRO A CA 1
ATOM 640 C C . PRO A 1 84 ? 18.792 3.734 8.789 1.00 76.06 84 PRO A C 1
ATOM 642 O O . PRO A 1 84 ? 19.991 3.999 8.849 1.00 76.06 84 PRO A O 1
ATOM 645 N N . GLY A 1 85 ? 18.071 3.875 7.676 1.00 69.06 85 GLY A N 1
ATOM 646 C CA . GLY A 1 85 ? 18.615 4.324 6.392 1.00 69.06 85 GLY A CA 1
ATOM 647 C C . GLY A 1 85 ? 19.224 3.232 5.504 1.00 69.06 85 GLY A C 1
ATOM 648 O O . GLY A 1 85 ? 19.698 3.559 4.421 1.00 69.06 85 GLY A O 1
ATOM 649 N N . GLU A 1 86 ? 19.216 1.955 5.899 1.00 72.31 86 GLU A N 1
ATOM 650 C CA . GLU A 1 86 ? 19.621 0.855 5.007 1.00 72.31 86 GLU A CA 1
ATOM 651 C C . GLU A 1 86 ? 18.504 0.508 4.008 1.00 72.31 86 GLU A C 1
ATOM 653 O O . GLU A 1 86 ? 17.339 0.424 4.417 1.00 72.31 86 GLU A O 1
ATOM 658 N N . PRO A 1 87 ? 18.818 0.290 2.714 1.00 69.62 87 PRO A N 1
ATOM 659 C CA . PRO A 1 87 ? 17.821 -0.109 1.725 1.00 69.62 87 PRO A CA 1
ATOM 660 C C . PRO A 1 87 ? 17.300 -1.508 2.061 1.00 69.62 87 PRO A C 1
ATOM 662 O O . PRO A 1 87 ?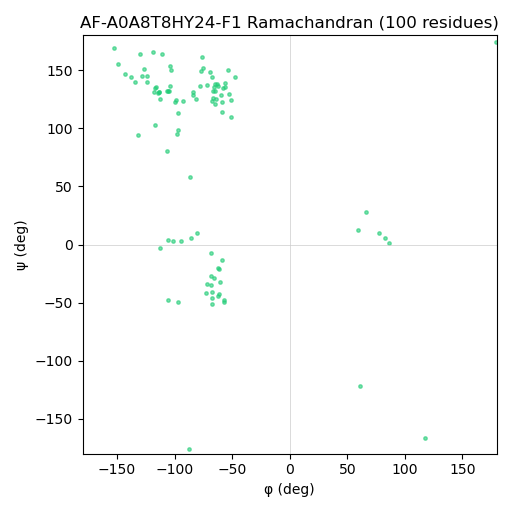 18.075 -2.447 2.232 1.00 69.62 87 PRO A O 1
ATOM 665 N N . CYS A 1 88 ? 15.981 -1.636 2.182 1.00 69.31 88 CYS A N 1
ATOM 666 C CA . CYS A 1 88 ? 15.329 -2.870 2.610 1.00 69.31 88 CYS A CA 1
ATOM 667 C C . CYS A 1 88 ? 14.642 -3.586 1.447 1.00 69.31 88 CYS A C 1
ATOM 669 O O . CYS A 1 88 ? 14.817 -4.790 1.292 1.00 69.31 88 CYS A O 1
ATOM 671 N N . TRP A 1 89 ? 13.871 -2.865 0.631 1.00 71.25 89 TRP A N 1
ATOM 672 C CA . TRP A 1 89 ? 13.241 -3.407 -0.574 1.00 71.25 89 TRP A CA 1
ATOM 673 C C . TRP A 1 89 ? 13.007 -2.310 -1.613 1.00 71.25 89 TRP A C 1
ATOM 675 O O . TRP A 1 89 ? 13.167 -1.119 -1.335 1.00 71.25 89 TRP A O 1
ATOM 685 N N . VAL A 1 90 ? 12.642 -2.733 -2.821 1.00 72.19 90 VAL A N 1
ATOM 686 C CA . VAL A 1 90 ? 12.234 -1.849 -3.913 1.00 72.19 90 VAL A CA 1
ATOM 687 C C . VAL A 1 90 ? 10.764 -2.118 -4.214 1.00 72.19 90 VAL A C 1
ATOM 689 O O . VAL A 1 90 ? 10.369 -3.273 -4.365 1.00 72.19 90 VAL A O 1
ATOM 692 N N . GLU A 1 91 ? 9.962 -1.063 -4.292 1.00 70.19 91 GLU A N 1
ATOM 693 C CA . GLU A 1 91 ? 8.568 -1.113 -4.734 1.00 70.19 91 GLU A CA 1
ATOM 694 C C . GLU A 1 91 ? 8.482 -0.567 -6.154 1.00 70.19 91 GLU A C 1
ATOM 696 O O . GLU A 1 91 ? 9.092 0.454 -6.457 1.00 70.19 91 GLU A O 1
ATOM 701 N N . PHE A 1 92 ? 7.724 -1.221 -7.029 1.00 70.38 92 PHE A N 1
ATOM 702 C CA . PHE A 1 92 ? 7.338 -0.629 -8.305 1.00 70.38 92 PHE A CA 1
ATOM 703 C C . PHE A 1 92 ? 5.936 -0.041 -8.158 1.00 70.38 92 PHE A C 1
ATOM 705 O O . PHE A 1 92 ? 4.973 -0.777 -7.950 1.00 70.38 92 PHE A O 1
ATOM 712 N N . ALA A 1 93 ? 5.832 1.282 -8.231 1.00 69.75 93 ALA A N 1
ATOM 713 C CA . ALA A 1 93 ? 4.568 1.996 -8.262 1.00 69.75 93 ALA A CA 1
ATOM 714 C C . ALA A 1 93 ? 4.244 2.296 -9.728 1.00 69.75 93 ALA A C 1
ATOM 716 O O . ALA A 1 93 ? 4.802 3.211 -10.310 1.00 69.75 93 ALA A O 1
ATOM 717 N N . GLY A 1 94 ? 3.402 1.490 -10.362 1.00 66.50 94 GLY A N 1
ATOM 718 C CA . GLY A 1 94 ? 3.036 1.663 -11.766 1.00 66.50 94 GLY A CA 1
ATOM 719 C C . GLY A 1 94 ? 2.073 0.573 -12.218 1.00 66.50 94 GLY A C 1
ATOM 720 O O . GLY A 1 94 ? 1.785 -0.356 -11.461 1.00 66.50 94 GLY A O 1
ATOM 721 N N . ALA A 1 95 ? 1.565 0.679 -13.446 1.00 63.44 95 ALA A N 1
ATOM 722 C CA . ALA A 1 95 ? 0.781 -0.400 -14.039 1.00 63.44 95 ALA A CA 1
ATOM 723 C C . ALA A 1 95 ? 1.642 -1.669 -14.111 1.00 63.44 95 ALA A C 1
ATOM 725 O O . ALA A 1 95 ? 2.772 -1.608 -14.595 1.00 63.44 95 ALA A O 1
ATOM 726 N N . ALA A 1 96 ? 1.124 -2.792 -13.607 1.00 61.59 96 ALA A N 1
ATOM 727 C CA . ALA A 1 96 ? 1.832 -4.063 -13.671 1.00 61.59 96 ALA A CA 1
ATOM 728 C C . ALA A 1 96 ? 2.119 -4.405 -15.140 1.00 61.59 96 ALA A C 1
ATOM 730 O O . ALA A 1 96 ? 1.192 -4.605 -15.925 1.00 61.59 96 ALA A O 1
ATOM 731 N N . ASP A 1 97 ? 3.400 -4.420 -15.506 1.00 58.41 97 ASP A N 1
ATOM 732 C CA . ASP A 1 97 ? 3.856 -4.924 -16.793 1.00 58.41 97 ASP A CA 1
ATOM 733 C C . ASP A 1 97 ? 4.348 -6.359 -16.596 1.00 58.41 97 ASP A C 1
ATOM 735 O O . ASP A 1 97 ? 5.485 -6.609 -16.187 1.00 58.41 97 ASP A O 1
ATOM 739 N N . ASP A 1 98 ? 3.456 -7.315 -16.854 1.00 59.88 98 ASP A N 1
ATOM 740 C CA . ASP A 1 98 ? 3.773 -8.744 -16.789 1.00 59.88 98 ASP A CA 1
ATOM 741 C C . ASP A 1 98 ? 4.737 -9.181 -17.907 1.00 59.88 98 ASP A C 1
ATOM 743 O O . ASP A 1 98 ? 5.255 -10.301 -17.865 1.00 59.88 98 ASP A O 1
ATOM 747 N N . ALA A 1 99 ? 5.054 -8.309 -18.877 1.00 57.47 99 ALA A N 1
ATOM 748 C CA . ALA A 1 99 ? 5.970 -8.628 -19.971 1.00 57.47 99 ALA A CA 1
ATOM 749 C C . ALA A 1 99 ? 7.385 -8.979 -19.491 1.00 57.47 99 ALA A C 1
ATOM 751 O O . ALA A 1 99 ? 8.120 -9.655 -20.204 1.00 57.47 99 ALA A O 1
ATOM 752 N N . TYR A 1 100 ? 7.781 -8.565 -18.283 1.00 48.41 100 TYR A N 1
ATOM 753 C CA . TYR A 1 100 ? 9.076 -8.948 -17.717 1.00 48.41 100 TYR A CA 1
ATOM 754 C C . TYR A 1 100 ? 9.164 -10.444 -17.356 1.00 48.41 100 TYR A C 1
ATOM 756 O O . TYR A 1 100 ? 10.257 -11.010 -17.352 1.00 48.41 100 TYR A O 1
ATOM 764 N N . TRP A 1 101 ? 8.031 -11.087 -17.048 1.00 46.00 101 TRP A N 1
ATOM 765 C CA . TRP A 1 101 ? 7.960 -12.487 -16.607 1.00 46.00 101 TRP A CA 1
ATOM 766 C C . TRP A 1 101 ? 7.436 -13.454 -17.678 1.00 46.00 101 TRP A C 1
ATOM 768 O O . TRP A 1 101 ? 7.267 -14.639 -17.380 1.00 46.00 101 TRP A O 1
ATOM 778 N N . THR A 1 102 ? 7.172 -12.964 -18.894 1.00 43.47 102 THR A N 1
ATOM 779 C CA . THR A 1 102 ? 6.729 -13.780 -20.039 1.00 43.47 102 THR A CA 1
ATOM 780 C C . THR A 1 102 ? 7.900 -14.128 -20.950 1.00 43.47 102 THR A C 1
ATOM 782 O O . THR A 1 102 ? 7.930 -15.278 -21.443 1.00 43.47 102 THR A O 1
#

Mean predicted aligned error: 11.26 Å

Sequence (102 aa):
MELTTADPEPIADFYAHLLGWVVLAEPDGGFSGWVGDRLALRVHRGGDGFLVVFAGARRDGLRDGAAVDRGRVLHGPWAPRPRPGEPCWVEFAGAADDAYWT

Nearest PDB structures (foldseek):
  3ey8-assembly1_A  TM=6.340E-01  e=1.441E-02  Vibrio cholerae
  6a4x-assembly1_A-2  TM=8.075E-01  e=1.364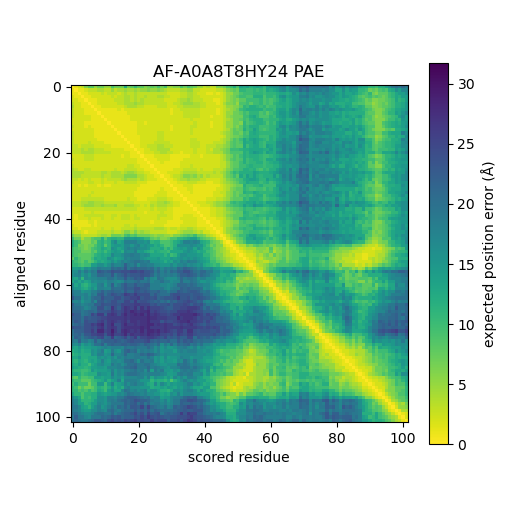E-01  Streptomyces curacoi
  3oxh-assembly1_A  TM=8.146E-01  e=2.281E-01  Mycobacterium tuberculosis
  2kjz-assembly1_B  TM=7.410E-01  e=3.812E-01  Agrobacterium fabrum str. C58
  5hcw-assembly5_A  TM=5.690E-01  e=1.670E+00  Thermomonospora curvata DSM 43183

Radius of gyration: 15.63 Å; Cα contacts (8 Å, |Δi|>4): 157; chains: 1; bounding box: 38×30×37 Å

Secondary structure (DSSP, 8-state):
-EEEES-HHHHHHHHHHHH--EEEE-TTS-EEEEETTEEEEEEEE--SEEEEEETTS--EEPPTT----------STTSPPPPTT-EEEEEEESS--GGG--

Organism: NCBI:txid173560

InterPro domains:
  IPR029068 Glyoxalase/Bleomycin resistance protein/Dihydroxybiphenyl dioxygenase [SSF54593] (2-55)

Solvent-accessible surface area (backbone atoms only — not comparable to full-atom values): 6304 Å² total; per-residue (Å²): 89,79,45,62,25,76,59,31,65,69,53,51,52,48,47,26,68,76,69,70,33,52,73,43,83,39,98,87,67,24,35,38,31,25,57,87,93,42,81,53,38,34,32,31,65,44,71,78,47,53,31,43,37,27,26,94,43,80,70,44,74,62,57,94,88,71,77,81,77,86,65,82,81,76,82,52,99,82,44,76,79,73,51,79,66,36,82,72,52,74,45,74,18,58,83,86,68,65,75,83,82,110

Foldseek 3Di:
DEEEAQDQPVVQVVCCVVPVWDWDQDPQRKIWTDDVPDTDYIYDYDDAFKWFDFPPDDIDGDDPPDDDDPPDDPDDPPDDDGDGGHGDDMDGHDDDDCVVVD

pLDDT: mean 74.2, std 15.58, range [43.47, 96.19]